Protein AF-A0A6L5XY32-F1 (afdb_monomer)

Nearest PDB structures (foldseek):
  8uh7-assembly1_E  TM=3.687E-01  e=5.143E+00  Tequatrovirus
  8ui8-assembly1_E  TM=4.040E-01  e=9.122E+00  Homo sapiens

Sequence (155 aa):
MTNLSLDRLKEVTGVFVSESDFQVIELEYLDYLKSNNLADTESNAEQFCEDWKAEQEILDTFTETSDGNIKYYSMEGVDDVKLTTKEFLDNLDMTSYHWENLCRSYWKIFEDIINTGNVDKQLLTNILSEETISHEQIYELQKAMKNRVAELVGQ

Radius of gyration: 19.16 Å; Cα contacts (8 Å, |Δi|>4): 109; chains: 1; bounding box: 40×33×61 Å

pLDDT: mean 78.0, std 16.25, range [46.03, 97.75]

Organism: NCBI:txid2606634

Solvent-accessible surface area (backbone atoms only — not comparable to full-atom values): 8833 Å² total; per-residue (Å²): 137,71,60,62,49,68,68,59,43,32,67,76,60,67,33,50,70,54,74,71,58,43,59,36,49,52,52,52,49,55,49,52,29,61,77,70,75,49,72,89,36,59,71,54,31,53,51,47,42,54,54,50,40,55,50,34,64,74,64,40,19,65,33,56,24,68,73,70,84,45,44,29,65,32,94,90,28,68,60,98,71,58,45,41,61,65,56,48,51,52,51,52,50,53,53,51,53,52,51,52,52,50,52,53,53,53,50,52,51,54,51,46,29,70,75,66,72,54,77,63,61,66,62,51,49,50,56,72,61,61,68,68,79,44,60,68,56,50,42,54,49,50,54,54,49,53,54,52,49,42,62,73,73,68,114

Mean predicted aligned error: 11.3 Å

Structure (mmCIF, N/CA/C/O backbone):
data_AF-A0A6L5XY32-F1
#
_entry.id   AF-A0A6L5XY32-F1
#
loop_
_atom_site.group_PDB
_atom_site.id
_atom_site.type_symbol
_atom_site.label_atom_id
_atom_site.label_alt_id
_atom_site.label_comp_id
_atom_site.label_asym_id
_atom_site.label_entity_id
_atom_site.label_seq_id
_atom_site.pdbx_PDB_ins_code
_atom_site.Cartn_x
_atom_site.Cartn_y
_atom_site.Cartn_z
_atom_site.occupancy
_atom_site.B_iso_or_equiv
_atom_site.auth_seq_id
_atom_site.auth_comp_id
_atom_site.auth_asym_id
_atom_site.auth_atom_id
_atom_site.pdbx_PDB_model_num
ATOM 1 N N . MET A 1 1 ? -14.758 -1.768 -9.768 1.00 66.50 1 MET A N 1
ATOM 2 C CA . MET A 1 1 ? -14.424 -0.538 -9.031 1.00 66.50 1 MET A CA 1
ATOM 3 C C . MET A 1 1 ? -15.225 -0.575 -7.762 1.00 66.50 1 MET A C 1
ATOM 5 O O . MET A 1 1 ? -16.445 -0.666 -7.853 1.00 66.50 1 MET A O 1
ATOM 9 N N . THR A 1 2 ? -14.521 -0.620 -6.642 1.00 87.19 2 THR A N 1
ATOM 10 C CA . THR A 1 2 ? -15.086 -0.571 -5.297 1.00 87.19 2 THR A CA 1
ATOM 11 C C . THR A 1 2 ? -15.271 0.876 -4.843 1.00 87.19 2 THR A C 1
ATOM 13 O O . THR A 1 2 ? -14.719 1.780 -5.471 1.00 87.19 2 THR A O 1
ATOM 16 N N . ASN A 1 3 ? -16.000 1.122 -3.750 1.00 93.88 3 ASN A N 1
ATOM 17 C CA . ASN A 1 3 ? -15.995 2.443 -3.102 1.00 93.88 3 ASN A CA 1
ATOM 18 C C . ASN A 1 3 ? -14.713 2.706 -2.291 1.00 93.88 3 ASN A C 1
ATOM 20 O O . ASN A 1 3 ? -14.447 3.851 -1.931 1.00 93.88 3 ASN A O 1
ATOM 24 N N . LEU A 1 4 ? -13.902 1.677 -2.018 1.00 95.94 4 LEU A N 1
ATOM 25 C CA . LEU A 1 4 ? -12.559 1.862 -1.473 1.00 95.94 4 LEU A CA 1
ATOM 26 C C . LEU A 1 4 ? -11.656 2.535 -2.516 1.00 95.94 4 LEU A C 1
ATOM 28 O O . LEU A 1 4 ? -11.590 2.087 -3.658 1.00 95.94 4 LEU A O 1
ATOM 32 N N . SER A 1 5 ? -10.949 3.592 -2.110 1.00 95.25 5 SER A N 1
ATOM 33 C CA . SER A 1 5 ? -9.974 4.298 -2.946 1.00 95.25 5 SER A CA 1
ATOM 34 C C . SER A 1 5 ? -8.664 4.531 -2.197 1.00 95.25 5 SER A C 1
ATOM 36 O O . SER A 1 5 ? -8.653 4.728 -0.979 1.00 95.25 5 SER A O 1
ATOM 38 N N . LEU A 1 6 ? -7.559 4.547 -2.945 1.00 93.44 6 LEU A N 1
ATOM 39 C CA . LEU A 1 6 ? -6.219 4.760 -2.402 1.00 93.44 6 LEU A CA 1
ATOM 40 C C . LEU A 1 6 ? -6.082 6.128 -1.731 1.00 93.44 6 LEU A C 1
ATOM 42 O O . LEU A 1 6 ? -5.481 6.236 -0.664 1.00 93.44 6 LEU A O 1
ATOM 46 N N . ASP A 1 7 ? -6.665 7.166 -2.327 1.00 94.94 7 ASP A N 1
ATOM 47 C CA . ASP A 1 7 ? -6.619 8.520 -1.773 1.00 94.94 7 ASP A CA 1
ATOM 48 C C . ASP A 1 7 ? -7.307 8.583 -0.408 1.00 94.94 7 ASP A C 1
ATOM 50 O O . ASP A 1 7 ? -6.751 9.147 0.536 1.00 94.94 7 ASP A O 1
ATOM 54 N N . ARG A 1 8 ? -8.472 7.933 -0.267 1.00 92.88 8 ARG A N 1
ATOM 55 C CA . ARG A 1 8 ? -9.188 7.889 1.011 1.00 92.88 8 ARG A CA 1
ATOM 56 C C . ARG A 1 8 ? -8.422 7.094 2.063 1.00 92.88 8 ARG A C 1
ATOM 58 O O . ARG A 1 8 ? -8.339 7.529 3.209 1.00 92.88 8 ARG A O 1
ATOM 65 N N . LEU A 1 9 ? -7.831 5.963 1.678 1.00 95.69 9 LEU A N 1
ATOM 66 C CA . LEU A 1 9 ? -7.000 5.161 2.575 1.00 95.69 9 LEU A CA 1
ATOM 67 C C . LEU A 1 9 ? -5.799 5.970 3.088 1.00 95.69 9 LEU A C 1
ATOM 69 O O . LEU A 1 9 ? -5.539 5.992 4.291 1.00 95.69 9 LEU A O 1
ATOM 73 N N . LYS A 1 10 ? -5.105 6.691 2.198 1.00 95.12 10 LYS A N 1
ATOM 74 C CA . LYS A 1 10 ? -3.990 7.587 2.550 1.00 95.12 10 LYS A CA 1
ATOM 75 C C . LYS A 1 10 ? -4.426 8.716 3.481 1.00 95.12 10 LYS A C 1
ATOM 77 O O . LYS A 1 10 ? -3.708 9.030 4.425 1.00 95.12 10 LYS A O 1
ATOM 82 N N . GLU A 1 11 ? -5.595 9.310 3.247 1.00 95.12 11 GLU A N 1
ATOM 83 C CA . GLU A 1 11 ? -6.131 10.384 4.090 1.00 95.12 11 GLU A CA 1
ATOM 84 C C . GLU A 1 11 ? -6.423 9.906 5.522 1.00 95.12 11 GLU A C 1
ATOM 86 O O . GLU A 1 11 ? -6.031 10.565 6.484 1.00 95.12 11 GLU A O 1
ATOM 91 N N . VAL A 1 12 ? -7.065 8.743 5.672 1.00 94.88 12 VAL A N 1
ATOM 92 C CA . VAL A 1 12 ? -7.428 8.169 6.983 1.00 94.88 12 VAL A CA 1
ATOM 93 C C . VAL A 1 12 ? -6.192 7.731 7.774 1.00 94.88 12 VAL A C 1
ATOM 95 O O . VAL A 1 12 ? -6.078 7.949 8.988 1.00 94.88 12 VAL A O 1
ATOM 98 N N . THR A 1 13 ? -5.247 7.095 7.088 1.00 92.81 13 THR A N 1
ATOM 99 C CA . THR A 1 13 ? -4.085 6.463 7.722 1.00 92.81 13 THR A CA 1
ATOM 100 C C . THR A 1 13 ? -2.910 7.428 7.908 1.00 92.81 13 THR A C 1
ATOM 102 O O . THR A 1 13 ? -2.123 7.263 8.841 1.00 92.81 13 THR A O 1
ATOM 105 N N . GLY A 1 14 ? -2.792 8.457 7.062 1.00 94.25 14 GLY A N 1
ATOM 106 C CA . GLY A 1 14 ? -1.663 9.388 7.053 1.00 94.25 14 GLY A CA 1
ATOM 107 C C . GLY A 1 14 ? -0.336 8.747 6.633 1.00 94.25 14 GLY A C 1
ATOM 108 O O . GLY A 1 14 ? 0.723 9.315 6.898 1.00 94.25 14 GLY A O 1
ATOM 109 N N . VAL A 1 15 ? -0.377 7.562 6.016 1.00 93.69 15 VAL A N 1
ATOM 110 C CA . VAL A 1 15 ? 0.797 6.826 5.528 1.00 93.69 15 VAL A CA 1
ATOM 111 C C . VAL A 1 15 ? 0.821 6.770 4.012 1.00 93.69 15 VAL A C 1
ATOM 113 O O . VAL A 1 15 ? -0.207 6.699 3.339 1.00 93.69 15 VAL A O 1
ATOM 116 N N . PHE A 1 16 ? 2.032 6.757 3.467 1.00 92.81 16 PHE A N 1
ATOM 117 C CA . PHE A 1 16 ? 2.249 6.380 2.085 1.00 92.81 16 PHE A CA 1
ATOM 118 C C . PHE A 1 16 ? 1.921 4.895 1.892 1.00 92.81 16 PHE A C 1
ATOM 120 O O . PHE A 1 16 ? 2.468 4.029 2.573 1.00 92.81 16 PHE A O 1
ATOM 127 N N . VAL A 1 17 ? 1.050 4.623 0.925 1.00 90.44 17 VAL A N 1
ATOM 128 C CA . VAL A 1 17 ? 0.693 3.283 0.449 1.00 90.44 17 VAL A CA 1
ATOM 129 C C . VAL A 1 17 ? 0.915 3.273 -1.061 1.00 90.44 17 VAL A C 1
ATOM 131 O O . VAL A 1 17 ? 0.451 4.191 -1.757 1.00 90.44 17 VAL A O 1
ATOM 134 N N . SER A 1 18 ? 1.663 2.289 -1.564 1.00 87.31 18 SER A N 1
ATOM 135 C CA . SER A 1 18 ? 1.904 2.158 -3.002 1.00 87.31 18 SER A CA 1
ATOM 136 C C . SER A 1 18 ? 0.643 1.669 -3.726 1.00 87.31 18 SER A C 1
ATOM 138 O O . SER A 1 18 ? -0.265 1.111 -3.113 1.00 87.31 18 SER A O 1
ATOM 140 N N . GLU A 1 19 ? 0.563 1.869 -5.043 1.00 85.56 19 GLU A N 1
ATOM 141 C CA . GLU A 1 19 ? -0.548 1.311 -5.831 1.00 85.56 19 GLU A CA 1
ATOM 142 C C . GLU A 1 19 ? -0.554 -0.222 -5.813 1.00 85.56 19 GLU A C 1
ATOM 144 O O . GLU A 1 19 ? -1.624 -0.823 -5.814 1.00 85.56 19 GLU A O 1
ATOM 149 N N . SER A 1 20 ? 0.624 -0.851 -5.755 1.00 80.31 20 SER A N 1
ATOM 150 C CA . SER A 1 20 ? 0.747 -2.309 -5.670 1.00 80.31 20 SER A CA 1
ATOM 151 C C . SER A 1 20 ? 0.177 -2.832 -4.354 1.00 80.31 20 SER A C 1
ATOM 153 O O . SER A 1 20 ? -0.628 -3.758 -4.368 1.00 80.31 20 SER A O 1
ATOM 155 N N . ASP A 1 21 ? 0.529 -2.205 -3.227 1.00 85.75 21 ASP A N 1
ATOM 156 C CA . ASP A 1 21 ? -0.019 -2.577 -1.917 1.00 85.75 21 ASP A CA 1
ATOM 157 C C . ASP A 1 21 ? -1.529 -2.344 -1.876 1.00 85.75 21 ASP A C 1
ATOM 159 O O . ASP A 1 21 ? -2.280 -3.170 -1.361 1.00 85.75 21 ASP A O 1
ATOM 163 N N . PHE A 1 22 ? -1.993 -1.241 -2.470 1.00 90.31 22 PHE A N 1
ATOM 164 C CA . PHE A 1 22 ? -3.413 -0.922 -2.524 1.00 90.31 22 PHE A CA 1
ATOM 165 C C . PHE A 1 22 ? -4.234 -1.991 -3.243 1.00 90.31 22 PHE A C 1
ATOM 167 O O . PHE A 1 22 ? -5.307 -2.337 -2.762 1.00 90.31 22 PHE A O 1
ATOM 174 N N . GLN A 1 23 ? -3.726 -2.562 -4.337 1.00 85.12 23 GLN A N 1
ATOM 175 C CA . GLN A 1 23 ? -4.420 -3.645 -5.041 1.00 85.12 23 GLN A CA 1
ATOM 176 C C . GLN A 1 23 ? -4.606 -4.881 -4.157 1.00 85.12 23 GLN A C 1
ATOM 178 O O . GLN A 1 23 ? -5.625 -5.562 -4.251 1.00 85.12 23 GLN A O 1
ATOM 183 N N . VAL A 1 24 ? -3.658 -5.155 -3.260 1.00 86.31 24 VAL A N 1
ATOM 184 C CA . VAL A 1 24 ? -3.794 -6.244 -2.289 1.00 86.31 24 VAL A CA 1
ATOM 185 C C . VAL A 1 24 ? -4.797 -5.874 -1.186 1.00 86.31 24 VAL A C 1
ATOM 187 O O . VAL A 1 24 ? -5.644 -6.685 -0.815 1.00 86.31 24 VAL A O 1
ATOM 190 N N . ILE A 1 25 ? -4.781 -4.624 -0.720 1.00 91.94 25 ILE A N 1
ATOM 191 C CA . ILE A 1 25 ? -5.745 -4.106 0.266 1.00 91.94 25 ILE A CA 1
ATOM 192 C C . ILE A 1 25 ? -7.178 -4.088 -0.301 1.00 91.94 25 ILE A C 1
ATOM 194 O O . ILE A 1 25 ? -8.136 -4.340 0.429 1.00 91.94 25 ILE A O 1
ATOM 198 N N . GLU A 1 26 ? -7.360 -3.861 -1.605 1.00 92.62 26 GLU A N 1
ATOM 199 C CA . GLU A 1 26 ? -8.666 -3.992 -2.264 1.00 92.62 26 GLU A CA 1
ATOM 200 C C . GLU A 1 26 ? -9.218 -5.423 -2.165 1.00 92.62 26 GLU A C 1
ATOM 202 O O . GLU A 1 26 ? -10.424 -5.603 -1.980 1.00 92.62 26 GLU A O 1
ATOM 207 N N . LEU A 1 27 ? -8.359 -6.447 -2.225 1.00 91.38 27 LEU A N 1
ATOM 208 C CA . LEU A 1 27 ? -8.772 -7.837 -2.003 1.00 91.38 27 LEU A CA 1
ATOM 209 C C . LEU A 1 27 ? -9.183 -8.068 -0.541 1.00 91.38 27 LEU A C 1
ATOM 211 O O . LEU A 1 27 ? -10.231 -8.670 -0.297 1.00 91.38 27 LEU A O 1
ATOM 215 N N . GLU A 1 28 ? -8.423 -7.530 0.423 1.00 93.25 28 GLU A N 1
ATOM 216 C CA . GLU A 1 28 ? -8.802 -7.544 1.846 1.00 93.25 28 GLU A CA 1
ATOM 217 C C . GLU A 1 28 ? -10.174 -6.894 2.075 1.00 93.25 28 GLU A C 1
ATOM 219 O O . GLU A 1 28 ? -11.006 -7.437 2.804 1.00 93.25 28 GLU A O 1
ATOM 224 N N . TYR A 1 29 ? -10.450 -5.773 1.408 1.00 96.50 29 TYR A N 1
ATOM 225 C CA . TYR A 1 29 ? -11.733 -5.080 1.497 1.00 96.50 29 TYR A CA 1
ATOM 226 C C . TYR A 1 29 ? -12.901 -5.905 0.956 1.00 96.50 29 TYR A C 1
ATOM 228 O O . TYR A 1 29 ? -13.961 -5.979 1.584 1.00 96.50 29 TYR A O 1
ATOM 236 N N . LEU A 1 30 ? -12.725 -6.560 -0.192 1.00 94.56 30 LEU A N 1
ATOM 237 C CA . LEU A 1 30 ? -13.759 -7.428 -0.754 1.00 94.56 30 LEU A CA 1
ATOM 238 C C . LEU A 1 30 ? -14.082 -8.598 0.184 1.00 94.56 30 LEU A C 1
ATOM 240 O O . LEU A 1 30 ? -15.257 -8.931 0.380 1.00 94.56 30 LEU A O 1
ATOM 244 N N . ASP A 1 31 ? -13.064 -9.184 0.812 1.00 94.25 31 ASP A N 1
ATOM 245 C CA . ASP A 1 31 ? -13.250 -10.253 1.790 1.00 94.25 31 ASP A CA 1
ATOM 246 C C . ASP A 1 31 ? -13.851 -9.751 3.109 1.00 94.25 31 ASP A C 1
ATOM 248 O O . ASP A 1 31 ? -14.691 -10.444 3.694 1.00 94.25 31 ASP A O 1
ATOM 252 N N . TYR A 1 32 ? -13.525 -8.531 3.542 1.00 95.50 32 TYR A N 1
ATOM 253 C CA . TYR A 1 32 ? -14.186 -7.854 4.660 1.00 95.50 32 TYR A CA 1
ATOM 254 C C . TYR A 1 32 ? -15.686 -7.681 4.402 1.00 95.50 32 TYR A C 1
ATOM 256 O O . TYR A 1 32 ? -16.506 -8.068 5.243 1.00 95.50 32 TYR A O 1
ATOM 264 N N . LEU A 1 33 ? -16.066 -7.168 3.226 1.00 96.88 33 LEU A N 1
ATOM 265 C CA . LEU A 1 33 ? -17.471 -6.997 2.852 1.00 96.88 33 LEU A CA 1
ATOM 266 C C . LEU A 1 33 ? -18.208 -8.338 2.857 1.00 96.88 33 LEU A C 1
ATOM 268 O O . LEU A 1 33 ? -19.290 -8.464 3.433 1.00 96.88 33 LEU A O 1
ATOM 272 N N . LYS A 1 34 ? -17.5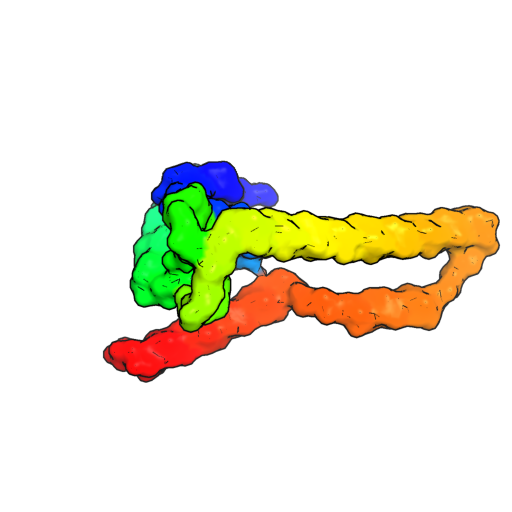99 -9.361 2.254 1.00 95.50 34 LYS A N 1
ATOM 273 C CA . LYS A 1 34 ? -18.174 -10.704 2.160 1.00 95.50 34 LYS A CA 1
ATOM 274 C C . LYS A 1 34 ? -18.342 -11.358 3.531 1.00 95.50 34 LYS A C 1
ATOM 276 O O . LYS A 1 34 ? -19.403 -11.914 3.809 1.00 95.50 34 LYS A O 1
ATOM 281 N N . SER A 1 35 ? -17.324 -11.280 4.384 1.00 94.06 35 SER A N 1
ATOM 282 C CA . SER A 1 35 ? -17.318 -11.910 5.712 1.00 94.06 35 SER A CA 1
ATOM 283 C C . SER A 1 35 ? -18.337 -11.279 6.661 1.00 94.06 35 SER A C 1
ATOM 285 O O . SER A 1 35 ? -18.907 -11.973 7.500 1.00 94.06 35 SER A O 1
ATOM 287 N N . ASN A 1 36 ? -18.620 -9.987 6.481 1.00 94.44 36 ASN A N 1
ATOM 288 C CA . ASN A 1 36 ? -19.593 -9.242 7.279 1.00 94.44 36 ASN A CA 1
ATOM 289 C C . ASN A 1 36 ? -20.973 -9.109 6.605 1.00 94.44 36 ASN A C 1
ATOM 291 O O . ASN A 1 36 ? -21.871 -8.481 7.164 1.00 94.44 36 ASN A O 1
ATOM 295 N N . ASN A 1 37 ? -21.166 -9.709 5.423 1.00 95.62 37 ASN A N 1
ATOM 296 C CA . ASN A 1 37 ? -22.387 -9.601 4.617 1.00 95.62 37 ASN A CA 1
ATOM 297 C C . ASN A 1 37 ? -22.812 -8.136 4.360 1.00 95.62 37 ASN A C 1
ATOM 299 O O . ASN A 1 37 ? -23.988 -7.775 4.464 1.00 95.62 37 ASN A O 1
ATOM 303 N N . LEU A 1 38 ? -21.829 -7.292 4.046 1.00 95.69 38 LEU A N 1
ATOM 304 C CA . LEU A 1 38 ? -21.984 -5.869 3.764 1.00 95.69 38 LEU A CA 1
ATOM 305 C C . LEU A 1 38 ? -22.025 -5.611 2.254 1.00 95.69 38 LEU A C 1
ATOM 307 O O . LEU A 1 38 ? -21.414 -6.323 1.459 1.00 95.69 38 LEU A O 1
ATOM 311 N N . ALA A 1 39 ? -22.734 -4.555 1.857 1.00 96.12 39 ALA A N 1
ATOM 312 C CA . ALA A 1 39 ? -22.679 -4.040 0.494 1.00 96.12 39 ALA A CA 1
ATOM 313 C C . ALA A 1 39 ? -21.497 -3.077 0.329 1.00 96.12 39 ALA A C 1
ATOM 315 O O . ALA A 1 39 ? -21.131 -2.365 1.266 1.00 96.12 39 ALA A O 1
ATOM 316 N N . ASP A 1 40 ? -20.953 -3.005 -0.879 1.00 96.94 40 ASP A N 1
ATOM 317 C CA . ASP A 1 40 ? -19.963 -1.997 -1.245 1.00 96.94 40 ASP A CA 1
ATOM 318 C C . ASP A 1 40 ? -20.619 -0.605 -1.251 1.00 96.94 40 ASP A C 1
ATOM 320 O O . ASP A 1 40 ? -21.455 -0.292 -2.102 1.00 96.94 40 ASP A O 1
ATOM 324 N N . THR A 1 41 ? -20.287 0.204 -0.246 1.00 96.75 41 THR A N 1
ATOM 325 C CA . THR A 1 41 ? -20.786 1.572 -0.055 1.00 96.75 41 THR A CA 1
ATOM 326 C C . THR A 1 41 ? -19.671 2.441 0.512 1.00 96.75 41 THR A C 1
ATOM 328 O O . THR A 1 41 ? -18.782 1.932 1.195 1.00 96.75 41 THR A O 1
ATOM 331 N N . GLU A 1 42 ? -19.746 3.753 0.287 1.00 95.00 42 GLU A N 1
ATOM 332 C CA . GLU A 1 42 ? -18.779 4.725 0.816 1.00 95.00 42 GLU A CA 1
ATOM 333 C C . GLU A 1 42 ? -18.612 4.603 2.339 1.00 95.00 42 GLU A C 1
ATOM 335 O O . GLU A 1 42 ? -17.496 4.450 2.821 1.00 95.00 42 GLU A O 1
ATOM 340 N N . SER A 1 43 ? -19.714 4.519 3.094 1.00 95.81 43 SER A N 1
ATOM 341 C CA . SER A 1 43 ? -19.664 4.365 4.557 1.00 95.81 43 SER A CA 1
ATOM 342 C C . SER A 1 43 ? -18.955 3.082 5.009 1.00 95.81 43 SER A C 1
ATOM 344 O O . SER A 1 43 ? -18.254 3.105 6.017 1.00 95.81 43 SER A O 1
ATOM 346 N N . ASN A 1 44 ? -19.118 1.967 4.288 1.00 96.81 44 ASN A N 1
ATOM 347 C CA . ASN A 1 44 ? -18.428 0.719 4.629 1.00 96.81 44 ASN A CA 1
ATOM 348 C C . ASN A 1 44 ? -16.950 0.756 4.222 1.00 96.81 44 ASN A C 1
ATOM 350 O O . ASN A 1 44 ? -16.128 0.138 4.889 1.00 96.81 44 ASN A O 1
ATOM 354 N N . ALA A 1 45 ? -16.606 1.459 3.138 1.00 96.69 45 ALA A N 1
ATOM 355 C CA . ALA A 1 45 ? -15.215 1.698 2.760 1.00 96.69 45 ALA A CA 1
ATOM 356 C C . ALA A 1 45 ? -14.497 2.579 3.793 1.00 96.69 45 ALA A C 1
ATOM 358 O O . ALA A 1 45 ? -13.367 2.283 4.166 1.00 96.69 45 ALA A O 1
ATOM 359 N N . GLU A 1 46 ? -15.162 3.616 4.309 1.00 95.81 46 GLU A N 1
ATOM 360 C CA . GLU A 1 46 ? -14.623 4.450 5.387 1.00 95.81 46 GLU A CA 1
ATOM 361 C C . GLU A 1 46 ? -14.395 3.653 6.669 1.00 95.81 46 GLU A C 1
ATOM 363 O O . GLU A 1 46 ? -13.316 3.735 7.252 1.00 95.81 46 GLU A O 1
ATOM 368 N N . GLN A 1 47 ? -15.376 2.840 7.075 1.00 96.88 47 GLN A N 1
ATOM 369 C CA . GLN A 1 47 ? -15.224 1.986 8.249 1.00 96.88 47 GLN A CA 1
ATOM 370 C C . GLN A 1 47 ? -14.075 0.990 8.069 1.00 96.88 47 GLN A C 1
ATOM 372 O O . GLN A 1 47 ? -13.263 0.831 8.975 1.00 96.88 47 GLN A O 1
ATOM 377 N N . PHE A 1 48 ? -13.958 0.379 6.886 1.00 97.75 48 PHE A N 1
ATOM 378 C CA . PHE A 1 48 ? -12.834 -0.494 6.573 1.00 97.75 48 PHE A CA 1
ATOM 379 C C . PHE A 1 48 ? -11.487 0.228 6.692 1.00 97.75 48 PHE A C 1
ATOM 381 O O . PHE A 1 48 ? -10.567 -0.337 7.265 1.00 97.75 48 PHE A O 1
ATOM 388 N N . CYS A 1 49 ? -11.352 1.465 6.201 1.00 97.31 49 CYS A N 1
ATOM 389 C CA . CYS A 1 49 ? -10.101 2.218 6.333 1.00 97.31 49 CYS A CA 1
ATOM 390 C C . CYS A 1 49 ? -9.698 2.431 7.802 1.00 97.31 49 CYS A C 1
ATOM 392 O O . CYS A 1 49 ? -8.516 2.320 8.127 1.00 97.31 49 CYS A O 1
ATOM 394 N N . GLU A 1 50 ? -10.656 2.735 8.682 1.00 97.56 50 GLU A N 1
ATOM 395 C CA . GLU A 1 50 ? -10.400 2.904 10.121 1.00 97.56 50 GLU A CA 1
ATOM 396 C C . GLU A 1 50 ? -10.051 1.570 10.797 1.00 97.56 50 GLU A C 1
ATOM 398 O O . GLU A 1 50 ? -9.081 1.497 11.555 1.00 97.56 50 GLU A O 1
ATOM 403 N N . ASP A 1 51 ? -10.789 0.503 10.478 1.00 96.19 51 ASP A N 1
ATOM 404 C CA . ASP A 1 51 ? -10.532 -0.845 10.996 1.00 96.19 51 ASP A CA 1
ATOM 405 C C . ASP A 1 51 ? -9.143 -1.340 10.552 1.00 96.19 51 ASP A C 1
ATOM 407 O O . ASP A 1 51 ? -8.351 -1.821 11.364 1.00 96.19 51 ASP A O 1
ATOM 411 N N . TRP A 1 52 ? -8.816 -1.155 9.271 1.00 96.06 52 TRP A N 1
ATOM 412 C CA . TRP A 1 52 ? -7.542 -1.545 8.674 1.00 96.06 52 TRP A CA 1
ATOM 413 C C . TRP A 1 52 ? -6.376 -0.756 9.265 1.00 96.06 52 TRP A C 1
ATOM 415 O O . TRP A 1 52 ? -5.339 -1.333 9.588 1.00 96.06 52 TRP A O 1
ATOM 425 N N . LYS A 1 53 ? -6.544 0.557 9.470 1.00 96.12 53 LYS A N 1
ATOM 426 C CA . LYS A 1 53 ? -5.553 1.395 10.154 1.00 96.12 53 LYS A CA 1
ATOM 427 C C . LYS A 1 53 ? -5.266 0.875 11.559 1.00 96.12 53 LYS A C 1
ATOM 429 O O . LYS A 1 53 ? -4.100 0.723 11.912 1.00 96.12 53 LYS A O 1
ATOM 434 N N . ALA A 1 54 ? -6.309 0.605 12.343 1.00 95.00 54 ALA A N 1
ATOM 435 C CA . ALA A 1 54 ? -6.158 0.092 13.699 1.00 95.00 54 ALA A CA 1
ATOM 436 C C . ALA A 1 54 ? -5.460 -1.278 13.707 1.00 95.00 54 ALA A C 1
ATOM 438 O O . ALA A 1 54 ? -4.590 -1.522 14.541 1.00 95.00 54 ALA A O 1
ATOM 439 N N . GLU A 1 55 ? -5.793 -2.152 12.754 1.00 92.81 55 GLU A N 1
ATOM 440 C CA . GLU A 1 55 ? -5.116 -3.436 12.569 1.00 92.81 55 GLU A CA 1
ATOM 441 C C . GLU A 1 55 ? -3.620 -3.247 12.269 1.00 92.81 55 GLU A C 1
ATOM 443 O O . GLU A 1 55 ? -2.783 -3.847 12.940 1.00 92.81 55 GLU A O 1
ATOM 448 N N . GLN A 1 56 ? -3.264 -2.378 11.321 1.00 93.31 56 GLN A N 1
ATOM 449 C CA . GLN A 1 56 ? -1.868 -2.136 10.942 1.00 93.31 56 GLN A CA 1
ATOM 450 C C . GLN A 1 56 ? -1.040 -1.489 12.063 1.00 93.31 56 GLN A C 1
ATOM 452 O O . GLN A 1 56 ? 0.141 -1.799 12.217 1.00 93.31 56 GLN A O 1
ATOM 457 N N . GLU A 1 57 ? -1.648 -0.631 12.886 1.00 91.75 57 GLU A N 1
ATOM 458 C CA . GLU A 1 57 ? -1.000 -0.084 14.086 1.00 91.75 57 GLU A CA 1
ATOM 459 C C . GLU A 1 57 ? -0.706 -1.173 15.128 1.00 91.75 57 GLU A C 1
ATOM 461 O O . GLU A 1 57 ? 0.334 -1.131 15.780 1.00 91.75 57 GLU A O 1
ATOM 466 N N . ILE A 1 58 ? -1.588 -2.168 15.268 1.00 90.25 58 ILE A N 1
ATOM 467 C CA . ILE A 1 58 ? -1.374 -3.320 16.160 1.00 90.25 58 ILE A CA 1
ATOM 468 C C . ILE A 1 58 ? -0.291 -4.253 15.608 1.00 90.25 58 ILE A C 1
ATOM 470 O O . ILE A 1 58 ? 0.496 -4.802 16.378 1.00 90.25 58 ILE A O 1
ATOM 474 N N . LEU A 1 59 ? -0.262 -4.441 14.287 1.00 86.62 59 LEU A N 1
ATOM 475 C CA . LEU A 1 59 ? 0.709 -5.296 13.604 1.00 86.62 59 LEU A CA 1
ATOM 476 C C . LEU A 1 59 ? 2.086 -4.638 13.427 1.00 86.62 59 LEU A C 1
ATOM 478 O O . LEU A 1 59 ? 3.007 -5.309 12.971 1.00 86.62 59 LEU A O 1
ATOM 482 N N . ASP A 1 60 ? 2.229 -3.358 13.784 1.00 88.06 60 ASP A N 1
ATOM 483 C CA . ASP A 1 60 ? 3.451 -2.562 13.603 1.00 88.06 60 ASP A CA 1
ATOM 484 C C . ASP A 1 60 ? 3.946 -2.555 12.139 1.00 88.06 60 ASP A C 1
ATOM 486 O O . ASP A 1 60 ? 5.141 -2.584 11.846 1.00 88.06 60 ASP A O 1
ATOM 490 N N . THR A 1 61 ? 3.006 -2.529 11.185 1.00 88.88 61 THR A N 1
ATOM 491 C CA . THR A 1 61 ? 3.290 -2.495 9.734 1.00 88.88 61 THR A CA 1
ATOM 492 C C . THR A 1 61 ? 3.415 -1.076 9.189 1.00 88.88 61 THR A C 1
ATOM 494 O O . THR A 1 61 ? 3.752 -0.862 8.023 1.00 88.88 61 THR A O 1
ATOM 497 N N . PHE A 1 62 ? 3.180 -0.065 10.025 1.00 91.62 62 PHE A N 1
ATOM 498 C CA . PHE A 1 62 ? 3.469 1.320 9.686 1.00 91.62 62 PHE A CA 1
ATOM 499 C C . PHE A 1 62 ? 4.877 1.705 10.119 1.00 91.62 62 PHE A C 1
ATOM 501 O O . PHE A 1 62 ? 5.147 1.950 11.292 1.00 91.62 62 PHE A O 1
ATOM 508 N N . THR A 1 63 ? 5.757 1.842 9.136 1.00 90.25 63 THR A N 1
ATOM 509 C CA . THR A 1 63 ? 7.140 2.259 9.345 1.00 90.25 63 THR A CA 1
ATOM 510 C C . THR A 1 63 ? 7.301 3.750 9.069 1.00 90.25 63 THR A C 1
ATOM 512 O O . THR A 1 63 ? 6.488 4.394 8.408 1.00 90.25 63 THR A O 1
ATOM 515 N N . GLU A 1 64 ? 8.367 4.325 9.607 1.00 91.81 64 GLU A N 1
ATOM 516 C CA . GLU A 1 64 ? 8.760 5.706 9.369 1.00 91.81 64 GLU A CA 1
ATOM 517 C C . GLU A 1 64 ? 10.221 5.738 8.932 1.00 91.81 64 GLU A C 1
ATOM 519 O O . GLU A 1 64 ? 11.044 4.971 9.447 1.00 91.81 64 GLU A O 1
ATOM 524 N N . THR A 1 65 ? 10.546 6.609 7.980 1.00 91.31 65 THR A N 1
ATOM 525 C CA . THR A 1 65 ? 11.928 6.831 7.560 1.00 91.31 65 THR A CA 1
ATOM 526 C C . THR A 1 65 ? 12.773 7.327 8.733 1.00 91.31 65 THR A C 1
ATOM 528 O O . THR A 1 65 ? 12.282 7.970 9.660 1.00 91.31 65 THR A O 1
ATOM 531 N N . SER A 1 66 ? 14.074 7.041 8.714 1.00 91.50 66 SER A N 1
ATOM 532 C CA . SER A 1 66 ? 14.983 7.397 9.817 1.00 91.50 66 SER A CA 1
ATOM 533 C C . SER A 1 66 ? 15.092 8.908 10.073 1.00 91.50 66 SER A C 1
ATOM 535 O O . SER A 1 66 ? 15.463 9.322 11.170 1.00 91.50 66 SER A O 1
ATOM 537 N N . ASP A 1 67 ? 14.741 9.728 9.082 1.00 91.44 67 ASP A N 1
ATOM 538 C CA . ASP A 1 67 ? 14.668 11.187 9.154 1.00 91.44 67 ASP A CA 1
ATOM 539 C C . ASP A 1 67 ? 13.264 11.733 9.491 1.00 91.44 67 ASP A C 1
ATOM 541 O O . ASP A 1 67 ? 13.113 12.947 9.606 1.00 91.44 67 ASP A O 1
ATOM 545 N N . GLY A 1 68 ? 12.257 10.869 9.677 1.00 90.44 68 GLY A N 1
ATOM 546 C CA . GLY A 1 68 ? 10.912 11.239 10.138 1.00 90.44 68 GLY A CA 1
ATOM 547 C C . GLY A 1 68 ? 10.047 11.987 9.119 1.00 90.44 68 GLY A C 1
ATOM 548 O O . GLY A 1 68 ? 9.038 12.585 9.483 1.00 90.44 68 GLY A O 1
ATOM 549 N N . ASN A 1 69 ? 10.448 12.023 7.845 1.00 91.50 69 ASN A N 1
ATOM 550 C CA . ASN A 1 69 ? 9.726 12.793 6.828 1.00 91.50 69 ASN A CA 1
ATOM 551 C C . ASN A 1 69 ? 8.607 11.990 6.154 1.00 91.50 69 ASN A C 1
ATOM 553 O O . ASN A 1 69 ? 7.645 12.586 5.670 1.00 91.50 69 ASN A O 1
ATOM 557 N N . ILE A 1 70 ? 8.734 10.659 6.087 1.00 90.56 70 ILE A N 1
ATOM 558 C CA . ILE A 1 70 ? 7.743 9.785 5.455 1.00 90.56 70 ILE A CA 1
ATOM 559 C C . ILE A 1 70 ? 7.376 8.656 6.410 1.00 90.56 70 ILE A C 1
ATOM 561 O O . ILE A 1 70 ? 8.225 7.867 6.822 1.00 90.56 70 ILE A O 1
ATOM 565 N N . LYS A 1 71 ? 6.076 8.534 6.678 1.00 93.00 71 LYS A N 1
ATOM 566 C CA . LYS A 1 71 ? 5.468 7.328 7.236 1.00 93.00 71 LYS A CA 1
ATOM 567 C C . LYS A 1 71 ? 4.918 6.498 6.075 1.00 93.00 71 LYS A C 1
ATOM 569 O O . LYS A 1 71 ? 4.253 7.052 5.199 1.00 93.00 71 LYS A O 1
ATOM 574 N N . TYR A 1 72 ? 5.176 5.198 6.049 1.00 91.12 72 TYR A N 1
ATOM 575 C CA . TYR A 1 72 ? 4.773 4.309 4.961 1.00 91.12 72 TYR A CA 1
ATOM 576 C C . TYR A 1 72 ? 4.327 2.941 5.477 1.00 91.12 72 TYR A C 1
ATOM 578 O O . TYR A 1 72 ? 4.696 2.520 6.574 1.00 91.12 72 TYR A O 1
ATOM 586 N N . TYR A 1 73 ? 3.510 2.258 4.683 1.00 90.00 73 TYR A N 1
ATOM 587 C CA . TYR A 1 73 ? 3.127 0.874 4.928 1.00 90.00 73 TYR A CA 1
ATOM 588 C C . TYR A 1 73 ? 4.233 -0.083 4.460 1.00 90.00 73 TYR A C 1
ATOM 590 O O . TYR A 1 73 ? 4.718 0.038 3.337 1.00 90.00 73 TYR A O 1
ATOM 598 N N . SER A 1 74 ? 4.627 -1.015 5.329 1.00 86.62 74 SER A N 1
ATOM 599 C CA . SER A 1 74 ? 5.552 -2.113 5.043 1.00 86.62 74 SER A CA 1
ATOM 600 C C . SER A 1 74 ? 4.961 -3.414 5.572 1.00 86.62 74 SER A C 1
ATOM 602 O O . SER A 1 74 ? 4.756 -3.573 6.776 1.00 86.62 74 SER A O 1
ATOM 604 N N . MET A 1 75 ? 4.705 -4.363 4.674 1.00 72.56 75 MET A N 1
ATOM 605 C CA . MET A 1 75 ? 4.162 -5.672 5.041 1.00 72.56 75 MET A CA 1
ATOM 606 C C . MET A 1 75 ? 5.119 -6.481 5.929 1.00 72.56 75 MET A C 1
ATOM 608 O O . MET A 1 75 ? 4.665 -7.262 6.763 1.00 72.56 75 MET A O 1
ATOM 612 N N . GLU A 1 76 ? 6.431 -6.296 5.769 1.00 69.81 76 GLU A N 1
ATOM 613 C CA . GLU A 1 76 ? 7.441 -7.001 6.570 1.00 69.81 76 GLU A CA 1
ATOM 614 C C . GLU A 1 76 ? 7.518 -6.476 8.017 1.00 69.81 76 GLU A C 1
ATOM 616 O O . GLU A 1 76 ? 8.151 -7.102 8.866 1.00 69.81 76 GLU A O 1
ATOM 621 N N . GLY A 1 77 ? 6.809 -5.381 8.324 1.00 66.94 77 GLY A N 1
ATOM 622 C CA . GLY A 1 77 ? 6.854 -4.713 9.619 1.00 66.94 77 GLY A CA 1
ATOM 623 C C . GLY A 1 77 ? 8.034 -3.750 9.730 1.00 66.94 77 GLY A C 1
ATOM 624 O O . GLY A 1 77 ? 8.614 -3.324 8.726 1.00 66.94 77 GLY A O 1
ATOM 625 N N . VAL A 1 78 ? 8.372 -3.381 10.965 1.00 63.16 78 VAL A N 1
ATOM 626 C CA . VAL A 1 78 ? 9.542 -2.547 11.256 1.00 63.16 78 VAL A CA 1
ATOM 627 C C . VAL A 1 78 ? 10.822 -3.335 10.985 1.00 63.16 78 VAL A C 1
ATOM 629 O O . VAL A 1 78 ? 11.179 -4.243 11.734 1.00 63.16 78 VAL A O 1
ATOM 632 N N . ASP A 1 79 ? 11.551 -2.931 9.949 1.00 62.88 79 ASP A N 1
ATOM 633 C CA . ASP A 1 79 ? 12.929 -3.362 9.738 1.00 62.88 79 ASP A CA 1
ATOM 634 C C . ASP A 1 79 ? 13.843 -2.837 10.857 1.00 62.88 79 ASP A C 1
ATOM 636 O O . ASP A 1 79 ? 13.766 -1.669 11.258 1.00 62.88 79 ASP A O 1
ATOM 640 N N . ASP A 1 80 ? 14.802 -3.663 11.291 1.00 62.56 80 ASP A N 1
ATOM 641 C CA . ASP A 1 80 ? 15.874 -3.246 12.211 1.00 62.56 80 ASP A CA 1
ATOM 642 C C . ASP A 1 80 ? 16.702 -2.074 11.635 1.00 62.56 80 ASP A C 1
ATOM 644 O O . ASP A 1 80 ? 17.364 -1.333 12.370 1.00 62.56 80 ASP A O 1
ATOM 648 N N . VAL A 1 81 ? 16.661 -1.886 10.309 1.00 72.12 81 VAL A N 1
ATOM 649 C CA . VAL A 1 81 ? 17.353 -0.820 9.582 1.00 72.12 81 VAL A CA 1
ATOM 650 C C . VAL A 1 81 ? 16.343 0.066 8.852 1.00 72.12 81 VAL A C 1
ATOM 6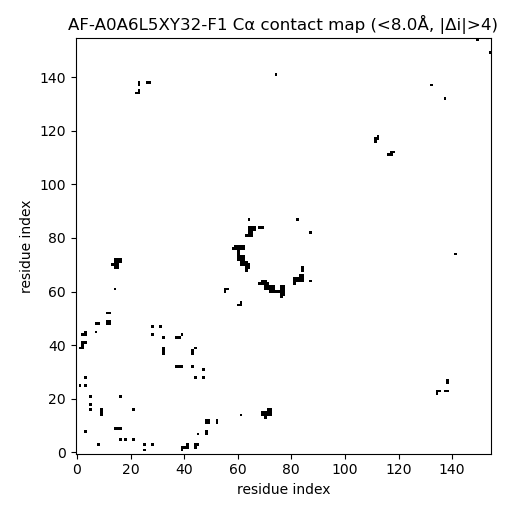52 O O . VAL A 1 81 ? 15.867 -0.254 7.768 1.00 72.12 81 VAL A O 1
ATOM 655 N N . LYS A 1 82 ? 16.065 1.243 9.418 1.00 80.62 82 LYS A N 1
ATOM 656 C CA . LYS A 1 82 ? 15.188 2.242 8.793 1.00 80.62 82 LYS A CA 1
ATOM 657 C C . LYS A 1 82 ? 15.894 2.988 7.658 1.00 80.62 82 LYS A C 1
ATOM 659 O O . LYS A 1 82 ? 16.894 3.672 7.891 1.00 80.62 82 LYS A O 1
ATOM 664 N N . LEU A 1 83 ? 15.312 2.940 6.461 1.00 85.62 83 LEU A N 1
ATOM 665 C CA . LEU A 1 83 ? 15.737 3.737 5.306 1.00 85.62 83 LEU A CA 1
ATOM 666 C C . LEU A 1 83 ? 15.588 5.243 5.578 1.00 85.62 83 LEU A C 1
ATOM 668 O O . LEU A 1 83 ? 14.650 5.683 6.246 1.00 85.62 83 LEU A O 1
ATOM 672 N N . THR A 1 84 ? 16.491 6.055 5.035 1.00 90.00 84 THR A N 1
ATOM 673 C CA . THR A 1 84 ? 16.263 7.501 4.887 1.00 90.00 84 THR A CA 1
ATOM 674 C C . THR A 1 84 ? 15.192 7.764 3.825 1.00 90.00 84 THR A C 1
ATOM 676 O O . THR A 1 84 ? 14.954 6.929 2.951 1.00 90.00 84 THR A O 1
ATOM 679 N N . THR A 1 85 ? 14.586 8.956 3.823 1.00 89.31 85 THR A N 1
ATOM 680 C CA . THR A 1 85 ? 13.638 9.351 2.763 1.00 89.31 85 THR A CA 1
ATOM 681 C C . THR A 1 85 ? 14.233 9.220 1.364 1.00 89.31 85 THR A C 1
ATOM 683 O O . THR A 1 85 ? 13.550 8.799 0.436 1.00 89.31 85 THR A O 1
ATOM 686 N N . LYS A 1 86 ? 15.520 9.542 1.202 1.00 89.19 86 LYS A N 1
ATOM 687 C CA . LYS A 1 86 ? 16.192 9.414 -0.090 1.00 89.19 86 LYS A CA 1
ATOM 688 C C . LYS A 1 86 ? 16.271 7.955 -0.538 1.00 89.19 86 LYS A C 1
ATOM 690 O O . LYS A 1 86 ? 15.889 7.656 -1.658 1.00 89.19 86 LYS A O 1
ATOM 695 N N . GLU A 1 87 ? 16.737 7.064 0.333 1.00 86.75 87 GLU A N 1
ATOM 696 C CA . GLU A 1 87 ? 16.854 5.636 0.013 1.00 86.75 87 GLU A CA 1
ATOM 697 C C . GLU A 1 87 ? 15.487 5.008 -0.268 1.00 86.75 87 GLU A C 1
ATOM 699 O O . GLU A 1 87 ? 15.354 4.206 -1.187 1.00 86.75 87 GLU A O 1
ATOM 704 N N . PHE A 1 88 ? 14.457 5.417 0.475 1.00 86.25 88 PHE A N 1
ATOM 705 C CA . PHE A 1 88 ? 13.082 4.998 0.223 1.00 86.25 88 PHE A CA 1
ATOM 706 C C . PHE A 1 88 ? 12.604 5.404 -1.181 1.00 86.25 88 PHE A C 1
ATOM 708 O O . PHE A 1 88 ? 12.099 4.567 -1.929 1.00 86.25 88 PHE A O 1
ATOM 715 N N . LEU A 1 89 ? 12.801 6.669 -1.568 1.00 84.88 89 LEU A N 1
ATOM 716 C CA . LEU A 1 89 ? 12.414 7.157 -2.894 1.00 84.88 89 LEU A CA 1
ATOM 717 C C . LEU A 1 89 ? 13.245 6.516 -4.015 1.00 84.88 89 LEU A C 1
ATOM 719 O O . LEU A 1 89 ? 12.675 6.152 -5.040 1.00 84.88 89 LEU A O 1
ATOM 723 N N . ASP A 1 90 ? 14.552 6.327 -3.811 1.00 82.69 90 ASP A N 1
ATOM 724 C CA . ASP A 1 90 ? 15.434 5.653 -4.772 1.00 82.69 90 ASP A CA 1
ATOM 725 C C . ASP A 1 90 ? 14.978 4.191 -4.994 1.00 82.69 90 ASP A C 1
ATOM 727 O O . ASP A 1 90 ? 14.938 3.714 -6.129 1.00 82.69 90 ASP A O 1
ATOM 731 N N . ASN A 1 91 ? 14.557 3.485 -3.936 1.00 80.00 91 ASN A N 1
ATOM 732 C CA . ASN A 1 91 ? 14.020 2.122 -4.039 1.00 80.00 91 ASN A CA 1
ATOM 733 C C . ASN A 1 91 ? 12.690 2.065 -4.810 1.00 80.00 91 ASN A C 1
ATOM 735 O O . ASN A 1 91 ? 12.492 1.172 -5.643 1.00 80.00 91 ASN A O 1
ATOM 739 N N . LEU A 1 92 ? 11.785 3.017 -4.561 1.00 76.75 92 LEU A N 1
ATOM 740 C CA . LEU A 1 92 ? 10.529 3.129 -5.309 1.00 76.75 92 LEU A CA 1
ATOM 741 C C . LEU A 1 92 ? 10.786 3.400 -6.796 1.00 76.75 92 LEU A C 1
ATOM 743 O O . LEU A 1 92 ? 10.181 2.758 -7.656 1.00 76.75 92 LEU A O 1
ATOM 747 N N . ASP A 1 93 ? 11.713 4.309 -7.096 1.00 70.31 93 ASP A N 1
ATOM 748 C CA . ASP A 1 93 ? 12.085 4.669 -8.464 1.00 70.31 93 ASP A CA 1
ATOM 749 C C . ASP A 1 93 ? 12.673 3.462 -9.209 1.00 70.31 93 ASP A C 1
ATOM 751 O O . ASP A 1 93 ? 12.228 3.115 -10.303 1.00 70.31 93 ASP A O 1
ATOM 755 N N . MET A 1 94 ? 13.594 2.727 -8.580 1.00 64.25 94 MET A N 1
ATOM 756 C CA . MET A 1 94 ? 14.176 1.506 -9.151 1.00 64.25 94 MET A CA 1
ATOM 757 C C . MET A 1 94 ? 13.130 0.420 -9.442 1.00 64.25 94 MET A C 1
ATOM 759 O O . MET A 1 94 ? 13.214 -0.256 -10.473 1.00 64.25 94 MET A O 1
ATOM 763 N N . THR A 1 95 ? 12.128 0.272 -8.574 1.00 65.00 95 THR A N 1
ATOM 764 C CA . THR A 1 95 ? 11.013 -0.669 -8.773 1.00 65.00 95 THR A CA 1
ATOM 765 C C . THR A 1 95 ? 10.140 -0.245 -9.958 1.00 65.00 95 THR A C 1
ATOM 767 O O . THR A 1 95 ? 9.811 -1.069 -10.816 1.00 65.00 95 THR A O 1
ATOM 770 N N . SER A 1 96 ? 9.848 1.054 -10.074 1.00 59.62 96 SER A N 1
ATOM 771 C CA . SER A 1 96 ? 9.137 1.635 -11.220 1.00 59.62 96 SER A CA 1
ATOM 772 C C . SER A 1 96 ? 9.894 1.411 -12.537 1.00 59.62 96 SER A C 1
ATOM 774 O O . SER A 1 96 ? 9.331 0.911 -13.514 1.00 59.62 96 SER A O 1
ATOM 776 N N . TYR A 1 97 ? 11.208 1.664 -12.556 1.00 57.12 97 TYR A N 1
ATOM 777 C CA . TYR A 1 97 ? 12.060 1.408 -13.721 1.00 57.12 97 TYR A CA 1
ATOM 778 C C . TYR A 1 97 ? 12.080 -0.064 -14.137 1.00 57.12 97 TYR A C 1
ATOM 780 O O . TYR A 1 97 ? 12.120 -0.368 -15.334 1.00 57.12 97 TYR A O 1
ATOM 788 N N . HIS A 1 98 ? 12.079 -0.991 -13.178 1.00 62.25 98 HIS A N 1
ATOM 789 C CA . HIS A 1 98 ? 12.011 -2.418 -13.479 1.00 62.25 98 HIS A CA 1
ATOM 790 C C . HIS A 1 98 ? 10.707 -2.764 -14.212 1.00 62.25 98 HIS A C 1
ATOM 792 O O . HIS A 1 98 ? 10.745 -3.395 -15.273 1.00 62.25 98 HIS A O 1
ATOM 798 N N . TRP A 1 99 ? 9.574 -2.262 -13.714 1.00 61.47 99 TRP A N 1
ATOM 799 C CA . TRP A 1 99 ? 8.263 -2.470 -14.327 1.00 61.47 99 TRP A CA 1
ATOM 800 C C . TRP A 1 99 ? 8.140 -1.840 -15.720 1.00 61.47 99 TRP A C 1
ATOM 802 O O . TRP A 1 99 ? 7.659 -2.481 -16.659 1.00 61.47 99 TRP A O 1
ATOM 812 N N . GLU A 1 100 ? 8.629 -0.610 -15.902 1.00 55.59 100 GLU A N 1
ATOM 813 C CA . GLU A 1 100 ? 8.637 0.045 -17.213 1.00 55.59 100 GLU A CA 1
ATOM 814 C C . GLU A 1 100 ? 9.460 -0.736 -18.244 1.00 55.59 100 GLU A C 1
ATOM 816 O O . GLU A 1 100 ? 9.046 -0.889 -19.398 1.00 55.59 100 GLU A O 1
ATOM 821 N N . ASN A 1 101 ? 10.628 -1.248 -17.846 1.00 61.38 101 ASN A N 1
ATOM 822 C CA . ASN A 1 101 ? 11.476 -2.046 -18.726 1.00 61.38 101 ASN A CA 1
ATOM 823 C C . ASN A 1 101 ? 10.816 -3.378 -19.103 1.00 61.38 101 ASN A C 1
ATOM 825 O O . ASN A 1 101 ? 10.896 -3.785 -20.267 1.00 61.38 101 ASN A O 1
ATOM 829 N N . LEU A 1 102 ? 10.115 -4.013 -18.162 1.00 63.09 102 LEU A N 1
ATOM 830 C CA . LEU A 1 102 ? 9.342 -5.228 -18.407 1.00 63.09 102 LEU A CA 1
ATOM 831 C C . LEU A 1 102 ? 8.198 -4.966 -19.404 1.00 63.09 102 LEU A C 1
ATOM 833 O O . LEU A 1 102 ? 8.106 -5.632 -20.437 1.00 63.09 102 LEU A O 1
ATOM 837 N N . CYS A 1 103 ? 7.410 -3.909 -19.185 1.00 61.25 103 CYS A N 1
ATOM 838 C CA . CYS A 1 103 ? 6.344 -3.487 -20.098 1.00 61.25 103 CYS A CA 1
ATOM 839 C C . CYS A 1 103 ? 6.868 -3.181 -21.511 1.00 61.25 103 CYS A C 1
ATOM 841 O O . CYS A 1 103 ? 6.280 -3.610 -22.507 1.00 61.25 103 CYS A O 1
ATOM 843 N N . ARG A 1 104 ? 7.999 -2.469 -21.628 1.00 62.94 104 ARG A N 1
ATOM 844 C CA . ARG A 1 104 ? 8.646 -2.190 -22.924 1.00 62.94 104 ARG A CA 1
ATOM 845 C C . ARG A 1 104 ? 9.108 -3.467 -23.623 1.00 62.94 104 ARG A C 1
ATOM 847 O O . ARG A 1 104 ? 9.043 -3.532 -24.851 1.00 62.94 104 ARG A O 1
ATOM 854 N N . SER A 1 105 ? 9.581 -4.459 -22.868 1.00 63.59 105 SER A N 1
ATOM 855 C CA . SER A 1 105 ? 9.945 -5.774 -23.401 1.00 63.59 105 SER A CA 1
ATOM 856 C C . SER A 1 105 ? 8.723 -6.471 -24.004 1.00 63.59 105 SER A C 1
ATOM 858 O O . SER A 1 105 ? 8.755 -6.878 -25.165 1.00 63.59 105 SER A O 1
ATOM 860 N N . TYR A 1 106 ? 7.602 -6.498 -23.277 1.00 67.75 106 TYR A N 1
ATOM 861 C CA . TYR A 1 106 ? 6.355 -7.096 -23.761 1.00 67.75 106 TYR A CA 1
ATOM 862 C C . TYR A 1 106 ? 5.792 -6.363 -24.983 1.00 67.75 106 TYR A C 1
ATOM 864 O O . TYR A 1 106 ? 5.362 -7.001 -25.943 1.00 67.75 106 TYR A O 1
ATOM 872 N N . TRP A 1 107 ? 5.864 -5.029 -25.011 1.00 68.50 107 TRP A N 1
ATOM 873 C CA . TRP A 1 107 ? 5.398 -4.238 -26.153 1.00 68.50 107 T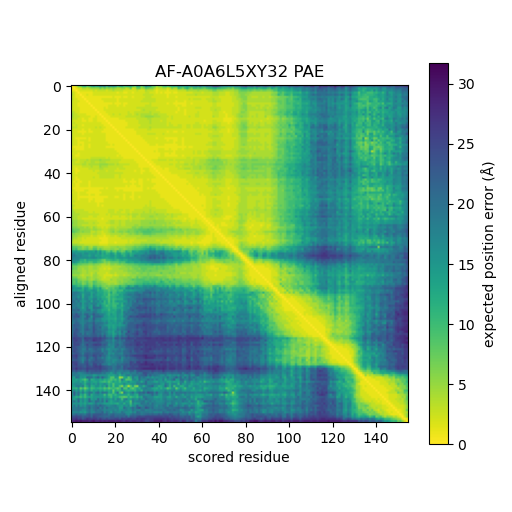RP A CA 1
ATOM 874 C C . TRP A 1 107 ? 6.143 -4.567 -27.453 1.00 68.50 107 TRP A C 1
ATOM 876 O O . TRP A 1 107 ? 5.517 -4.698 -28.503 1.00 68.50 107 TRP A O 1
ATOM 886 N N . LYS A 1 108 ? 7.464 -4.777 -27.384 1.00 68.81 108 LYS A N 1
ATOM 887 C CA . LYS A 1 108 ? 8.270 -5.197 -28.544 1.00 68.81 108 LYS A CA 1
ATOM 888 C C . LYS A 1 108 ? 7.864 -6.570 -29.075 1.00 68.81 108 LYS A C 1
ATOM 890 O O . LYS A 1 108 ? 7.928 -6.799 -30.276 1.00 68.81 108 LYS A O 1
ATOM 895 N N . ILE A 1 109 ? 7.429 -7.471 -28.197 1.00 67.12 109 ILE A N 1
ATOM 896 C CA . ILE A 1 109 ? 6.957 -8.806 -28.585 1.00 67.12 109 ILE A CA 1
ATOM 897 C C . ILE A 1 109 ? 5.620 -8.702 -29.316 1.00 67.12 109 ILE A C 1
ATOM 899 O O . ILE A 1 109 ? 5.440 -9.328 -30.357 1.00 67.12 109 ILE A O 1
ATOM 903 N N . PHE A 1 110 ? 4.697 -7.869 -28.828 1.00 70.94 110 PHE A N 1
ATOM 904 C CA . PHE A 1 110 ? 3.445 -7.606 -29.539 1.00 70.94 110 PHE A CA 1
ATOM 905 C C . PHE A 1 110 ? 3.679 -6.932 -30.896 1.00 70.94 110 PHE A C 1
ATOM 907 O O . PHE A 1 110 ? 3.049 -7.313 -31.882 1.00 70.94 110 PHE A O 1
ATOM 914 N N . GLU A 1 111 ? 4.604 -5.973 -30.967 1.00 71.56 111 GLU A N 1
ATOM 915 C CA . GLU A 1 111 ? 5.014 -5.336 -32.221 1.00 71.56 111 GLU A CA 1
ATOM 916 C C . GLU A 1 111 ? 5.592 -6.356 -33.219 1.00 71.56 111 GLU A C 1
ATOM 918 O O . GLU A 1 111 ? 5.206 -6.353 -34.389 1.00 71.56 111 GLU A O 1
ATOM 923 N N . ASP A 1 112 ? 6.453 -7.273 -32.771 1.00 70.25 112 ASP A N 1
ATOM 924 C CA . ASP A 1 112 ? 7.026 -8.324 -33.620 1.00 70.25 112 ASP A CA 1
ATOM 925 C C . ASP A 1 112 ? 5.961 -9.306 -34.136 1.00 70.25 112 ASP A C 1
ATOM 927 O O . ASP A 1 112 ? 5.948 -9.644 -35.322 1.00 70.25 112 ASP A O 1
ATOM 931 N N . ILE A 1 113 ? 4.995 -9.689 -33.292 1.00 71.75 113 ILE A N 1
ATOM 932 C CA . ILE A 1 113 ? 3.852 -10.527 -33.691 1.00 71.75 113 ILE A CA 1
ATOM 933 C C . ILE A 1 113 ? 3.011 -9.826 -34.765 1.00 71.75 113 ILE A C 1
ATOM 935 O O . ILE A 1 113 ? 2.627 -10.456 -35.752 1.00 71.75 113 ILE A O 1
ATOM 939 N N . ILE A 1 114 ? 2.734 -8.528 -34.603 1.00 72.31 114 ILE A N 1
ATOM 940 C CA . ILE A 1 114 ? 1.974 -7.740 -35.587 1.00 72.31 114 ILE A CA 1
ATOM 941 C C . ILE A 1 114 ? 2.731 -7.661 -36.917 1.00 72.31 114 ILE A C 1
ATOM 943 O O . ILE A 1 114 ? 2.129 -7.819 -37.979 1.00 72.31 114 ILE A O 1
ATOM 947 N N . ASN A 1 115 ? 4.043 -7.430 -36.864 1.00 73.69 115 ASN A N 1
ATOM 948 C CA . ASN A 1 115 ? 4.862 -7.208 -38.053 1.00 73.69 115 ASN A CA 1
ATOM 949 C C . ASN A 1 115 ? 5.181 -8.498 -38.820 1.00 73.69 115 ASN A C 1
ATOM 951 O O . ASN A 1 115 ? 5.286 -8.469 -40.047 1.00 73.69 115 ASN A O 1
ATOM 955 N N . THR A 1 116 ? 5.347 -9.624 -38.124 1.00 78.62 116 THR A N 1
ATOM 956 C CA . THR A 1 116 ? 5.809 -10.884 -38.730 1.00 78.62 116 THR A CA 1
ATOM 957 C C . THR A 1 116 ? 4.718 -11.947 -38.843 1.00 78.62 116 THR A C 1
ATOM 959 O O . THR A 1 116 ? 4.867 -12.891 -39.619 1.00 78.62 116 THR A O 1
ATOM 962 N N . GLY A 1 117 ? 3.629 -11.826 -38.077 1.00 72.88 117 GLY A N 1
ATOM 963 C CA . GLY A 1 117 ? 2.596 -12.856 -37.945 1.00 72.88 117 GLY A CA 1
ATOM 964 C C . GLY A 1 117 ? 3.062 -14.122 -37.213 1.00 72.88 117 GLY A C 1
ATOM 965 O O . GLY A 1 117 ? 2.277 -15.059 -37.061 1.00 72.88 117 GLY A O 1
ATOM 966 N N . ASN A 1 118 ? 4.319 -14.168 -36.758 1.00 73.06 118 ASN A N 1
ATOM 967 C CA . ASN A 1 118 ? 4.871 -15.285 -36.009 1.00 73.06 118 ASN A CA 1
ATOM 968 C C . ASN A 1 118 ? 4.681 -15.060 -34.514 1.00 73.06 118 ASN A C 1
ATOM 970 O O . ASN A 1 118 ? 4.974 -13.998 -33.979 1.00 73.06 118 ASN A O 1
ATOM 974 N N . VAL A 1 119 ? 4.218 -16.103 -33.832 1.00 73.12 119 VAL A N 1
ATOM 975 C CA . VAL A 1 119 ? 4.074 -16.111 -32.378 1.00 73.12 119 VAL A CA 1
ATOM 976 C C . VAL A 1 119 ? 5.162 -17.006 -31.800 1.00 73.12 119 VAL A C 1
ATOM 978 O O . VAL A 1 119 ? 5.079 -18.232 -31.924 1.00 73.12 119 VAL A O 1
ATOM 981 N N . ASP A 1 120 ? 6.16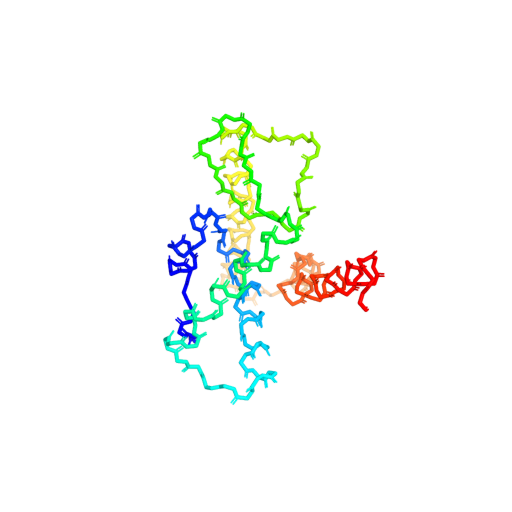7 -16.406 -31.159 1.00 71.44 120 ASP A N 1
ATOM 982 C CA . ASP A 1 120 ? 7.163 -17.149 -30.384 1.00 71.44 120 ASP A CA 1
ATOM 983 C C . ASP A 1 120 ? 6.535 -17.637 -29.073 1.00 71.44 120 ASP A C 1
ATOM 985 O O . ASP A 1 120 ? 6.534 -16.977 -28.031 1.00 71.44 120 ASP A O 1
ATOM 989 N N . LYS A 1 121 ? 5.944 -18.829 -29.150 1.00 72.38 121 LYS A N 1
ATOM 990 C CA . LYS A 1 121 ? 5.257 -19.466 -28.024 1.00 72.38 121 LYS A CA 1
ATOM 991 C C . LYS A 1 121 ? 6.199 -19.785 -26.866 1.00 72.38 121 LYS A C 1
ATOM 993 O O . LYS A 1 121 ? 5.728 -19.871 -25.737 1.00 72.38 121 LYS A O 1
ATOM 998 N N . GLN A 1 122 ? 7.492 -19.980 -27.122 1.00 63.62 122 GLN A N 1
ATOM 999 C CA . GLN A 1 122 ? 8.454 -20.322 -26.080 1.00 63.62 122 GLN A CA 1
ATOM 1000 C C . GLN A 1 122 ? 8.866 -19.075 -25.298 1.00 63.62 122 GLN A C 1
ATOM 1002 O O . GLN A 1 122 ? 8.875 -19.113 -24.072 1.00 63.62 122 GLN A O 1
ATOM 1007 N N . LEU A 1 123 ? 9.082 -17.952 -25.987 1.00 62.03 123 LEU A N 1
ATOM 1008 C CA . LEU A 1 123 ? 9.265 -16.650 -25.348 1.00 62.03 123 LEU A CA 1
ATOM 1009 C C . LEU A 1 123 ? 8.036 -16.250 -24.516 1.00 62.03 123 LEU A C 1
ATOM 1011 O O . LEU A 1 123 ? 8.187 -15.857 -23.363 1.00 62.03 123 LEU A O 1
ATOM 1015 N N . LEU A 1 124 ? 6.822 -16.426 -25.052 1.00 62.66 124 LEU A N 1
ATOM 1016 C CA . LEU A 1 124 ? 5.582 -16.180 -24.302 1.00 62.66 124 LEU A CA 1
ATOM 1017 C C . LEU A 1 124 ? 5.436 -17.099 -23.084 1.00 62.66 124 LEU A C 1
ATOM 1019 O O . LEU A 1 124 ? 5.005 -16.646 -22.032 1.00 62.66 124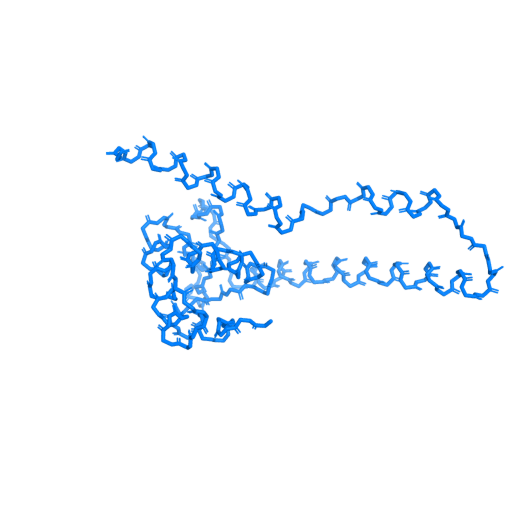 LEU A O 1
ATOM 1023 N N . THR A 1 125 ? 5.815 -18.375 -23.203 1.00 64.25 125 THR A N 1
ATOM 1024 C CA . THR A 1 125 ? 5.800 -19.313 -22.068 1.00 64.25 125 THR A CA 1
ATOM 1025 C C . THR A 1 125 ? 6.785 -18.881 -20.986 1.00 64.25 125 THR A C 1
ATOM 1027 O O . THR A 1 125 ? 6.436 -18.915 -19.814 1.00 64.25 125 THR A O 1
ATOM 1030 N N . ASN A 1 126 ? 7.982 -18.427 -21.369 1.00 60.16 126 ASN A N 1
ATOM 1031 C CA . ASN A 1 126 ? 8.986 -17.948 -20.422 1.00 60.16 126 ASN A CA 1
ATOM 1032 C C . ASN A 1 126 ? 8.522 -16.678 -19.696 1.00 60.16 126 ASN A C 1
ATOM 1034 O O . ASN A 1 126 ? 8.676 -16.576 -18.487 1.00 60.16 126 ASN A O 1
ATOM 1038 N N . ILE A 1 127 ? 7.888 -15.750 -20.412 1.00 56.75 127 ILE A N 1
ATOM 1039 C CA . ILE A 1 127 ? 7.316 -14.523 -19.839 1.00 56.75 127 ILE A CA 1
ATOM 1040 C C . ILE A 1 127 ? 6.181 -14.830 -18.867 1.00 56.75 127 ILE A C 1
ATOM 1042 O O . ILE A 1 127 ? 6.135 -14.268 -17.783 1.00 56.75 127 ILE A O 1
ATOM 1046 N N . LEU A 1 128 ? 5.293 -15.754 -19.231 1.00 61.00 128 LEU A N 1
ATOM 1047 C CA . LEU A 1 128 ? 4.231 -16.223 -18.340 1.00 61.00 128 LEU A CA 1
ATOM 1048 C C . LEU A 1 128 ? 4.771 -17.049 -17.160 1.00 61.00 128 LEU A C 1
ATOM 1050 O O . LEU A 1 128 ? 4.038 -17.267 -16.204 1.00 61.00 128 LEU A O 1
ATOM 1054 N N . SER A 1 129 ? 6.017 -17.528 -17.238 1.00 61.62 129 SER A N 1
ATOM 1055 C CA . SER A 1 129 ? 6.693 -18.257 -16.158 1.00 61.62 129 SER A CA 1
ATOM 1056 C C . SER A 1 129 ? 7.561 -17.375 -15.260 1.00 61.62 129 SER A C 1
ATOM 1058 O O . SER A 1 129 ? 7.941 -17.817 -14.178 1.00 61.62 129 SER A O 1
ATOM 1060 N N . GLU A 1 130 ? 7.880 -16.146 -15.683 1.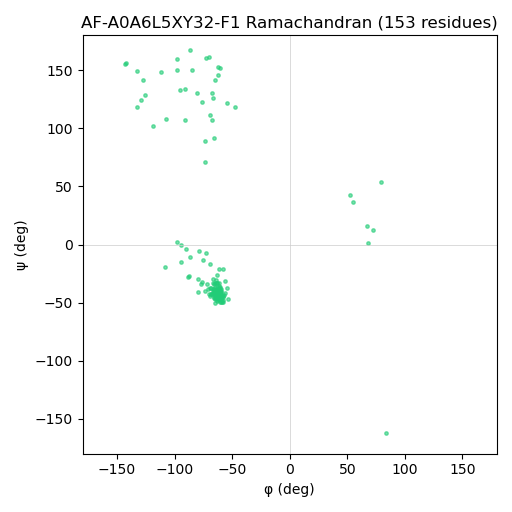00 50.47 130 GLU A N 1
ATOM 1061 C CA . GLU A 1 130 ? 8.420 -15.108 -14.803 1.00 50.47 130 GLU A CA 1
ATOM 1062 C C . GLU A 1 130 ? 7.270 -14.608 -13.915 1.00 50.47 130 GLU A C 1
ATOM 1064 O O . GLU A 1 130 ? 6.736 -13.516 -14.093 1.00 50.47 130 GLU A O 1
ATOM 1069 N N . GLU A 1 131 ? 6.844 -15.459 -12.979 1.00 48.22 131 GLU A N 1
ATOM 1070 C CA . GLU A 1 131 ? 5.881 -15.113 -11.938 1.00 48.22 131 GLU A CA 1
ATOM 1071 C C . GLU A 1 131 ? 6.527 -14.062 -11.028 1.00 48.22 131 GLU A C 1
ATOM 1073 O O . GLU A 1 131 ? 7.202 -14.360 -10.042 1.00 48.22 131 GLU A O 1
ATOM 1078 N N . THR A 1 132 ? 6.313 -12.790 -11.362 1.00 53.06 132 THR A N 1
ATOM 1079 C CA . THR A 1 132 ? 6.115 -11.790 -10.313 1.00 53.06 132 THR A CA 1
ATOM 1080 C C . THR A 1 132 ? 4.972 -12.335 -9.462 1.00 53.06 132 THR A C 1
ATOM 1082 O O . THR A 1 132 ? 3.920 -12.661 -10.013 1.00 53.06 132 THR A O 1
ATOM 1085 N N . ILE A 1 133 ? 5.212 -12.532 -8.161 1.00 51.34 133 ILE A N 1
ATOM 1086 C CA . ILE A 1 133 ? 4.220 -13.085 -7.228 1.00 51.34 133 ILE A CA 1
ATOM 1087 C C . ILE A 1 133 ? 2.901 -12.335 -7.461 1.00 51.34 133 ILE A C 1
ATOM 1089 O O . ILE A 1 133 ? 2.868 -11.110 -7.341 1.00 51.34 133 ILE A O 1
ATOM 1093 N N . SER A 1 134 ? 1.843 -13.044 -7.865 1.00 54.59 134 SER A N 1
ATOM 1094 C CA . SER A 1 134 ? 0.564 -12.405 -8.187 1.00 54.59 134 SER A CA 1
ATOM 1095 C C . SER A 1 134 ? -0.000 -11.720 -6.940 1.00 54.59 134 SER A C 1
ATOM 1097 O O . SER A 1 134 ? 0.272 -12.155 -5.820 1.00 54.59 134 SER A O 1
ATOM 1099 N N . HIS A 1 135 ? -0.812 -10.671 -7.094 1.00 50.91 135 HIS A N 1
ATOM 1100 C CA . HIS A 1 135 ? -1.438 -10.013 -5.939 1.00 50.91 135 HIS A CA 1
ATOM 1101 C C . HIS A 1 135 ? -2.249 -10.997 -5.084 1.00 50.91 135 HIS A C 1
ATOM 1103 O O . HIS A 1 135 ? -2.261 -10.874 -3.865 1.00 50.91 135 HIS A O 1
ATOM 1109 N N . GLU A 1 136 ? -2.842 -12.031 -5.688 1.00 47.72 136 GLU A N 1
ATOM 1110 C CA . GLU A 1 136 ? -3.490 -13.130 -4.967 1.00 47.72 136 GLU A CA 1
ATOM 1111 C C . GLU A 1 136 ? -2.496 -13.995 -4.179 1.00 47.72 136 GLU A C 1
ATOM 1113 O O . GLU A 1 136 ? -2.799 -14.421 -3.068 1.00 47.72 136 GLU A O 1
ATOM 1118 N N . GLN A 1 137 ? -1.300 -14.255 -4.714 1.00 49.19 137 GLN A N 1
ATOM 1119 C CA . GLN A 1 137 ? -0.249 -14.969 -3.985 1.00 49.19 137 GLN A CA 1
ATOM 1120 C C . GLN A 1 137 ? 0.321 -14.116 -2.834 1.00 49.19 137 GLN A C 1
ATOM 1122 O O . GLN A 1 137 ? 0.571 -14.656 -1.756 1.00 49.19 137 GLN A O 1
ATOM 1127 N N . ILE A 1 138 ? 0.472 -12.797 -3.021 1.00 57.00 138 ILE A N 1
ATOM 1128 C CA . ILE A 1 138 ? 0.834 -11.853 -1.945 1.00 57.00 138 ILE A CA 1
ATOM 1129 C C . ILE A 1 138 ? -0.263 -11.831 -0.872 1.00 57.00 138 ILE A C 1
ATOM 1131 O O . ILE A 1 138 ? 0.038 -11.940 0.313 1.00 57.00 138 ILE A O 1
ATOM 1135 N N . TYR A 1 139 ? -1.533 -11.772 -1.273 1.00 56.94 139 TYR A N 1
ATOM 1136 C CA . TYR A 1 139 ? -2.680 -11.821 -0.368 1.00 56.94 139 TYR A CA 1
ATOM 1137 C C . TYR A 1 139 ? -2.730 -13.120 0.460 1.00 56.94 139 TYR A C 1
ATOM 1139 O O . TYR A 1 139 ? -2.914 -13.090 1.677 1.00 56.94 139 TYR A O 1
ATOM 1147 N N . GLU A 1 140 ? -2.512 -14.285 -0.154 1.00 59.34 140 GLU A N 1
ATOM 1148 C CA . GLU A 1 140 ? -2.472 -15.553 0.589 1.00 59.34 140 GLU A CA 1
ATOM 1149 C C . GLU A 1 140 ? -1.271 -15.627 1.553 1.00 59.34 140 GLU A C 1
ATOM 1151 O O . GLU A 1 140 ? -1.393 -16.174 2.654 1.00 59.34 140 GLU A O 1
ATOM 1156 N N . LEU A 1 141 ? -0.132 -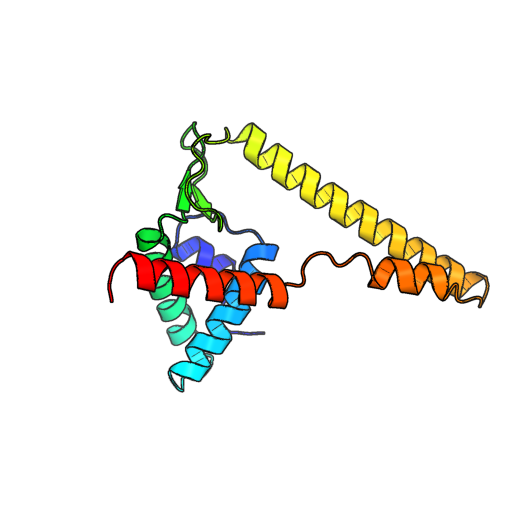15.014 1.203 1.00 55.88 141 LEU A N 1
ATOM 1157 C CA . LEU A 1 141 ? 0.992 -14.830 2.128 1.00 55.88 141 LEU A CA 1
ATOM 1158 C C . LEU A 1 141 ? 0.616 -13.907 3.300 1.00 55.88 141 LEU A C 1
ATOM 1160 O O . LEU A 1 141 ? 0.894 -14.257 4.450 1.00 55.88 141 LEU A O 1
ATOM 1164 N N . GLN A 1 142 ? -0.073 -12.787 3.046 1.00 58.72 142 GLN A N 1
ATOM 1165 C CA . GLN A 1 142 ? -0.581 -11.884 4.091 1.00 58.72 142 GLN A CA 1
ATOM 1166 C C . GLN A 1 142 ? -1.508 -12.613 5.059 1.00 58.72 142 GLN A C 1
ATOM 1168 O O . GLN A 1 142 ? -1.336 -12.540 6.276 1.00 58.72 142 GLN A O 1
ATOM 1173 N N . LYS A 1 143 ? -2.456 -13.385 4.531 1.00 63.66 143 LYS A N 1
ATOM 1174 C CA . LYS A 1 143 ? -3.384 -14.185 5.329 1.00 63.66 143 LYS A CA 1
ATOM 1175 C C . LYS A 1 143 ? -2.658 -15.209 6.201 1.00 63.66 143 LYS A C 1
ATOM 1177 O O . LYS A 1 143 ? -2.995 -15.376 7.375 1.00 63.66 143 LYS A O 1
ATOM 1182 N N . ALA A 1 144 ? -1.641 -15.878 5.657 1.00 59.34 144 ALA A N 1
ATOM 1183 C CA . ALA A 1 144 ? -0.819 -16.820 6.410 1.00 59.34 144 ALA A CA 1
ATOM 1184 C C . ALA A 1 144 ? -0.024 -16.130 7.535 1.00 59.34 144 ALA A C 1
ATOM 1186 O O . ALA A 1 144 ? 0.044 -16.661 8.646 1.00 59.34 144 ALA A O 1
ATOM 1187 N N . MET A 1 145 ? 0.522 -14.935 7.283 1.00 57.66 145 MET A N 1
ATOM 1188 C CA . MET A 1 145 ? 1.223 -14.135 8.291 1.00 57.66 145 MET A CA 1
ATOM 1189 C C . MET A 1 145 ? 0.285 -13.650 9.402 1.00 57.66 145 MET A C 1
ATOM 1191 O O . MET A 1 145 ? 0.606 -13.841 10.574 1.00 57.66 145 MET A O 1
ATOM 1195 N N . LYS A 1 146 ? -0.897 -13.113 9.067 1.00 63.47 146 LYS A N 1
ATOM 1196 C CA . LYS A 1 146 ? -1.904 -12.667 10.052 1.00 63.47 146 LYS A CA 1
ATOM 1197 C C . LYS A 1 146 ? -2.331 -13.805 10.985 1.00 63.47 146 LYS A C 1
ATOM 1199 O O . LYS A 1 146 ? -2.328 -13.636 12.204 1.00 63.47 146 LYS A O 1
ATOM 1204 N N . ASN A 1 147 ? -2.601 -14.993 10.437 1.00 55.09 147 ASN A N 1
ATOM 1205 C CA . ASN A 1 147 ? -2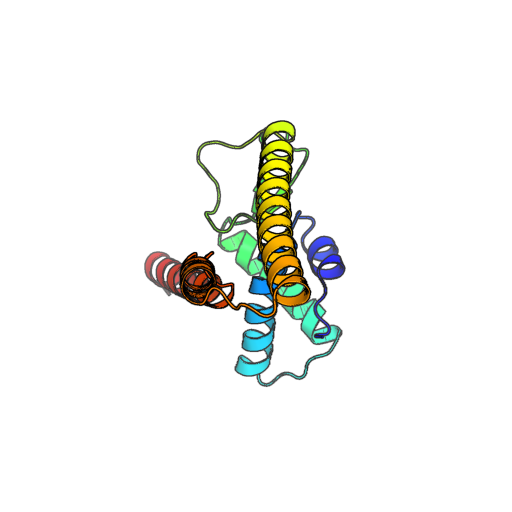.910 -16.184 11.238 1.00 55.09 147 ASN A CA 1
ATOM 1206 C C . ASN A 1 147 ? -1.754 -16.560 12.173 1.00 55.09 147 ASN A C 1
ATOM 1208 O O . ASN A 1 147 ? -1.973 -16.901 13.334 1.00 55.09 147 ASN A O 1
ATOM 1212 N N . ARG A 1 148 ? -0.511 -16.459 11.691 1.00 47.69 148 ARG A N 1
ATOM 1213 C CA . ARG A 1 148 ? 0.674 -16.777 12.489 1.00 47.69 148 ARG A CA 1
ATOM 1214 C C . ARG A 1 148 ? 0.902 -15.782 13.626 1.00 47.69 148 ARG A C 1
ATOM 1216 O O . ARG A 1 148 ? 1.302 -16.192 14.712 1.00 47.69 148 ARG A O 1
ATOM 1223 N N . VAL A 1 149 ? 0.635 -14.498 13.394 1.00 49.81 149 VAL A N 1
ATOM 1224 C CA . VAL A 1 149 ? 0.675 -13.465 14.437 1.00 49.81 149 VAL A CA 1
ATOM 1225 C C . VAL A 1 149 ? -0.426 -13.712 15.470 1.00 49.81 149 VAL A C 1
ATOM 1227 O O . VAL A 1 149 ? -0.127 -13.722 16.659 1.00 49.81 149 VAL A O 1
ATOM 1230 N N . ALA A 1 150 ? -1.659 -14.016 15.052 1.00 56.22 150 ALA A N 1
ATOM 1231 C CA . ALA A 1 150 ? -2.750 -14.351 15.974 1.00 56.22 150 ALA A CA 1
ATOM 1232 C C . ALA A 1 150 ? -2.405 -15.547 16.890 1.00 56.22 150 ALA A C 1
ATOM 1234 O O . ALA A 1 150 ? -2.588 -15.471 18.106 1.00 56.22 150 ALA A O 1
ATOM 1235 N N . GLU A 1 151 ? -1.804 -16.607 16.333 1.00 56.00 151 GLU A N 1
ATOM 1236 C CA . GLU A 1 151 ? -1.312 -17.768 17.094 1.00 56.00 151 GLU A CA 1
ATOM 1237 C C . GLU A 1 151 ? -0.215 -17.408 18.114 1.00 56.00 151 GLU A C 1
ATOM 1239 O O . GLU A 1 151 ? -0.155 -17.989 19.198 1.00 56.00 151 GLU A O 1
ATOM 1244 N N . LEU A 1 152 ? 0.680 -16.475 17.769 1.00 48.06 152 LEU A N 1
ATOM 1245 C CA . LEU A 1 152 ? 1.804 -16.060 18.618 1.00 48.06 152 LEU A CA 1
ATOM 1246 C C . LEU A 1 152 ? 1.392 -15.067 19.713 1.00 48.06 152 LEU A C 1
ATOM 1248 O O . LEU A 1 152 ? 2.005 -15.052 20.781 1.00 48.06 152 LEU A O 1
ATOM 1252 N N . VAL A 1 153 ? 0.360 -14.258 19.464 1.00 55.16 153 VAL A N 1
ATOM 1253 C CA . VAL A 1 153 ? -0.172 -13.259 20.407 1.00 55.16 153 VAL A CA 1
ATOM 1254 C C . VAL A 1 153 ? -1.223 -13.868 21.355 1.00 55.16 153 VAL A C 1
ATOM 1256 O O . VAL A 1 153 ? -1.543 -13.277 22.385 1.00 55.16 153 VAL A O 1
ATOM 1259 N N . GLY A 1 154 ? -1.680 -15.097 21.096 1.00 49.03 154 GLY A N 1
ATOM 1260 C CA . GLY A 1 154 ? -2.471 -15.889 22.040 1.00 49.03 154 GLY A CA 1
ATOM 1261 C C . GLY A 1 154 ? -3.947 -15.499 22.111 1.00 49.03 154 GLY A C 1
ATOM 1262 O O . GLY A 1 154 ? -4.461 -15.261 23.208 1.00 49.03 154 GLY A O 1
ATOM 1263 N N . GLN A 1 155 ? -4.625 -15.474 20.959 1.00 46.03 155 GLN A N 1
ATOM 1264 C CA . GLN A 1 155 ? -6.086 -15.618 20.878 1.00 46.03 155 GLN A CA 1
ATOM 1265 C C . GLN A 1 155 ? -6.470 -17.005 20.364 1.00 46.03 155 GLN A C 1
ATOM 1267 O O . GLN A 1 155 ? -5.856 -17.460 19.375 1.00 46.03 155 GLN A O 1
#

Foldseek 3Di:
DFLADPVLLCVLQVADDDPLNVVLVVVVLVVVCVVVVHDRDNVSNNVSSNVVSVVCVVVQQFDAAPVRPHIHGHLVHDDPDHHHPVRVVVVV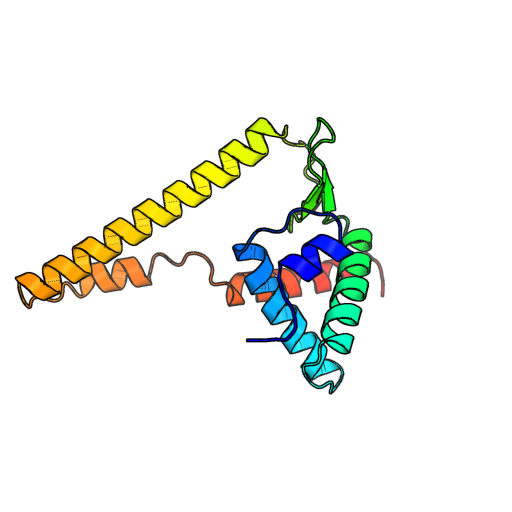VVVVVVVVVLVVVVVVQVVCCVVPVDHPVVVVVVNVVPDPPDSVNVNVVSVVVVVVVCVVVDD

Secondary structure (DSSP, 8-state):
--S--HHHHHHHH-SB--HHHHHHHHHHHHHHHHHTT----HHHHHHHHHHHHHHHHHHT-EEE-TTSS-EEE-TT-S-SSPPPHHHHHHHHHHHHHHHHHHHHHHHHHHHHHHHH----HHHHHHHHHS-PPPHHHHHHHHHHHHHHHHHHHT-